Protein AF-A0A820SP03-F1 (afdb_monomer)

Sequence (94 aa):
MQLRYKNTAAPILKNNLAAPIKAYMYYAECQTIEELEAIKNDSRLFRLECFMIRERLAGATPELLNSLDRYACSCVLAASEKVDQQKKSYLSTG

pLDDT: mean 77.24, std 11.04, range [48.88, 92.25]

Secondary structure (DSSP, 8-state):
-GGGGS-TTS----S-PPP--GGGTT-----SHHHHHHHTT-HHHHHHHHHHHHHHHH-S-HHHHHHHHHHHHHHHHHHHHHHHHHHHHHHS--

Structure (mmCIF, N/CA/C/O backbone):
data_AF-A0A820SP03-F1
#
_entry.id   AF-A0A820SP03-F1
#
loop_
_atom_site.group_PDB
_atom_site.id
_atom_site.type_symbol
_atom_site.label_atom_id
_atom_site.label_alt_id
_atom_site.label_comp_id
_atom_site.label_asym_id
_atom_site.label_entity_id
_atom_site.label_seq_id
_atom_site.pdbx_PDB_ins_code
_atom_site.Cartn_x
_atom_site.Cartn_y
_atom_site.Cartn_z
_atom_site.occupancy
_atom_site.B_iso_or_equiv
_atom_site.auth_seq_id
_atom_site.auth_comp_id
_atom_site.auth_asym_id
_atom_site.auth_atom_id
_atom_site.pdbx_PDB_model_num
ATOM 1 N N . MET A 1 1 ? 2.942 -11.805 16.430 1.00 59.88 1 MET A N 1
ATOM 2 C CA . MET A 1 1 ? 2.262 -10.539 16.063 1.00 59.88 1 MET A CA 1
ATOM 3 C C . MET A 1 1 ? 2.107 -9.543 17.214 1.00 59.88 1 MET A C 1
ATOM 5 O O . MET A 1 1 ? 2.178 -8.356 16.945 1.00 59.88 1 MET A O 1
ATOM 9 N N . GLN A 1 2 ? 1.948 -9.962 18.476 1.00 64.25 2 GLN A N 1
ATOM 10 C CA . GLN A 1 2 ? 1.663 -9.026 19.580 1.00 64.25 2 GLN A CA 1
ATOM 11 C C . GLN A 1 2 ? 2.797 -8.041 19.923 1.00 64.25 2 GLN A C 1
ATOM 13 O O . GLN A 1 2 ? 2.530 -6.983 20.476 1.00 64.25 2 GLN A O 1
ATOM 18 N N . LEU A 1 3 ? 4.055 -8.347 19.575 1.00 70.00 3 LEU A N 1
ATOM 19 C CA . LEU A 1 3 ? 5.204 -7.522 19.968 1.00 70.00 3 LEU A CA 1
ATOM 20 C C . LEU A 1 3 ? 5.171 -6.093 19.397 1.00 70.00 3 LEU A C 1
ATOM 22 O O . LEU A 1 3 ? 5.562 -5.166 20.096 1.00 70.00 3 LEU A O 1
ATOM 26 N N . ARG A 1 4 ? 4.691 -5.906 18.157 1.00 66.56 4 ARG A N 1
ATOM 27 C CA . ARG A 1 4 ? 4.669 -4.586 17.493 1.00 66.56 4 ARG A CA 1
ATOM 28 C C . ARG A 1 4 ? 3.721 -3.586 18.144 1.00 66.56 4 ARG A C 1
ATOM 30 O O . ARG A 1 4 ? 3.987 -2.393 18.100 1.00 66.56 4 ARG A O 1
ATOM 37 N N . TYR A 1 5 ? 2.646 -4.095 18.736 1.00 69.25 5 TYR A N 1
ATOM 38 C CA . TYR A 1 5 ? 1.530 -3.303 19.257 1.00 69.25 5 TYR A CA 1
ATOM 39 C C . TYR A 1 5 ? 1.425 -3.391 20.782 1.00 69.25 5 TYR A C 1
ATOM 41 O O . TYR A 1 5 ? 0.470 -2.898 21.370 1.00 69.25 5 TYR A O 1
ATOM 49 N N . LYS A 1 6 ? 2.406 -4.031 21.435 1.00 74.31 6 LYS A N 1
ATOM 50 C CA . LYS A 1 6 ? 2.428 -4.208 22.891 1.00 74.31 6 LYS A CA 1
ATOM 51 C C . LYS A 1 6 ? 2.553 -2.872 23.629 1.00 74.31 6 LYS A C 1
ATOM 53 O O . LYS A 1 6 ? 2.063 -2.757 24.745 1.00 74.31 6 LYS A O 1
ATOM 58 N N . ASN A 1 7 ? 3.213 -1.886 23.019 1.00 78.31 7 ASN A N 1
ATOM 59 C CA . ASN A 1 7 ? 3.350 -0.539 23.557 1.00 78.31 7 ASN A CA 1
ATOM 60 C C . ASN A 1 7 ? 2.838 0.485 22.537 1.00 78.31 7 ASN A C 1
ATOM 62 O O . ASN A 1 7 ? 3.533 0.811 21.578 1.00 78.31 7 ASN A O 1
ATOM 66 N N . THR A 1 8 ? 1.633 1.003 22.755 1.00 71.81 8 THR A N 1
ATOM 67 C CA . THR A 1 8 ? 1.021 2.039 21.910 1.00 71.81 8 THR A CA 1
ATOM 68 C C . THR A 1 8 ? 1.748 3.382 21.979 1.00 71.81 8 THR A C 1
ATOM 70 O O . THR A 1 8 ? 1.661 4.152 21.030 1.00 71.81 8 THR A O 1
ATOM 73 N N . ALA A 1 9 ? 2.517 3.654 23.040 1.00 77.06 9 ALA A N 1
ATOM 74 C CA . ALA A 1 9 ? 3.342 4.860 23.145 1.00 77.06 9 ALA A CA 1
ATOM 75 C C . ALA A 1 9 ? 4.674 4.756 22.375 1.00 77.06 9 ALA A C 1
ATOM 77 O O . ALA A 1 9 ? 5.327 5.770 22.143 1.00 77.06 9 ALA A O 1
ATOM 78 N N . ALA A 1 10 ? 5.090 3.544 21.987 1.00 72.50 10 ALA A N 1
ATOM 79 C CA . ALA A 1 10 ? 6.316 3.298 21.227 1.00 72.50 10 ALA A CA 1
ATOM 80 C C . ALA A 1 10 ? 6.141 2.085 20.289 1.00 72.50 10 ALA A C 1
ATOM 82 O O . ALA A 1 10 ? 6.671 1.002 20.571 1.00 72.50 10 ALA A O 1
ATOM 83 N N . PRO A 1 11 ? 5.372 2.234 19.194 1.00 72.12 11 PRO A N 1
ATOM 84 C CA . PRO A 1 11 ? 5.169 1.158 18.233 1.00 72.12 11 PRO A CA 1
ATOM 85 C C . PRO A 1 11 ? 6.483 0.801 17.525 1.00 72.12 11 PRO A C 1
ATOM 87 O O . PRO A 1 11 ? 7.279 1.667 17.163 1.00 72.12 11 PRO A O 1
ATOM 90 N N . ILE A 1 12 ? 6.714 -0.496 17.305 1.00 78.62 12 ILE A N 1
ATOM 91 C CA . ILE A 1 12 ? 7.906 -0.973 16.588 1.00 78.62 12 ILE A CA 1
ATOM 92 C C . ILE A 1 12 ? 7.697 -0.758 15.082 1.00 78.62 12 ILE A C 1
ATOM 94 O O . ILE A 1 12 ? 6.913 -1.477 14.452 1.00 78.62 12 ILE A O 1
ATOM 98 N N . LEU A 1 13 ? 8.424 0.206 14.51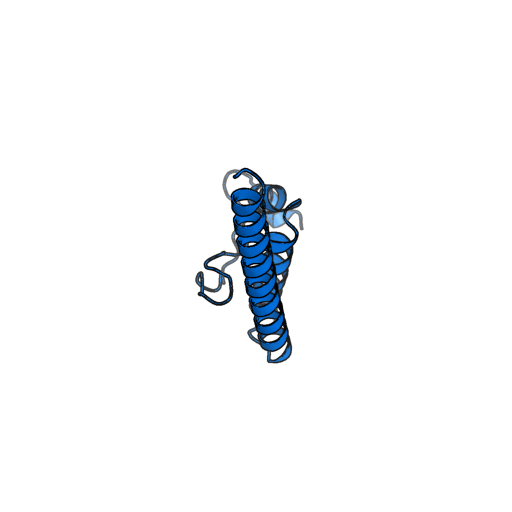5 1.00 79.69 13 LEU A N 1
ATOM 99 C CA . LEU A 1 13 ? 8.347 0.592 13.103 1.00 79.69 13 LEU A CA 1
ATOM 100 C C . LEU A 1 13 ? 9.101 -0.379 12.174 1.00 79.69 13 LEU A C 1
ATOM 102 O O . LEU A 1 13 ? 9.940 -1.176 12.601 1.00 79.69 13 LEU A O 1
ATOM 106 N N . LYS A 1 14 ? 8.778 -0.340 10.876 1.00 82.94 14 LYS A N 1
ATOM 107 C CA . LYS A 1 14 ? 9.445 -1.124 9.826 1.00 82.94 14 LYS A CA 1
ATOM 108 C C . LYS A 1 14 ? 10.710 -0.388 9.372 1.00 82.94 14 LYS A C 1
ATOM 110 O O . LYS A 1 14 ? 10.622 0.717 8.858 1.00 82.94 14 LYS A O 1
ATOM 115 N N . ASN A 1 15 ? 11.877 -1.023 9.497 1.00 65.00 15 ASN A N 1
ATOM 116 C CA . ASN A 1 15 ? 13.169 -0.352 9.277 1.00 65.00 15 ASN A CA 1
ATOM 117 C C . ASN A 1 15 ? 13.567 -0.108 7.808 1.00 65.00 15 ASN A C 1
ATOM 119 O O . ASN A 1 15 ? 14.558 0.568 7.576 1.00 65.00 15 ASN A O 1
ATOM 123 N N . ASN A 1 16 ? 12.817 -0.614 6.826 1.00 62.31 16 ASN A N 1
ATOM 124 C CA . ASN A 1 16 ? 13.194 -0.555 5.408 1.00 62.31 16 ASN A CA 1
ATOM 125 C C . ASN A 1 16 ? 12.005 -0.124 4.549 1.00 62.31 16 ASN A C 1
ATOM 127 O O . ASN A 1 16 ? 11.461 -0.917 3.781 1.00 62.31 16 ASN A O 1
ATOM 131 N N . LEU A 1 17 ? 11.566 1.119 4.727 1.00 62.75 17 LEU A N 1
ATOM 132 C CA . LEU A 1 17 ? 10.610 1.724 3.813 1.00 62.75 17 LEU A CA 1
ATOM 133 C C . LEU A 1 17 ? 11.337 2.090 2.523 1.00 62.75 17 LEU A C 1
ATOM 135 O O . LEU A 1 17 ? 12.293 2.866 2.552 1.00 62.75 17 LEU A O 1
ATOM 139 N N . ALA A 1 18 ? 10.879 1.549 1.394 1.00 61.66 18 ALA A N 1
ATOM 140 C CA . ALA A 1 18 ? 11.211 2.151 0.113 1.00 61.66 18 ALA A CA 1
ATOM 141 C C . ALA A 1 18 ? 10.758 3.619 0.169 1.00 61.66 18 ALA A C 1
ATOM 143 O O . ALA A 1 18 ? 9.650 3.910 0.631 1.00 61.66 18 ALA A O 1
ATOM 144 N N . ALA A 1 19 ? 11.631 4.548 -0.232 1.00 59.97 19 ALA A N 1
ATOM 145 C CA . ALA A 1 19 ? 11.257 5.955 -0.303 1.00 59.97 19 ALA A CA 1
ATOM 146 C C . ALA A 1 19 ? 9.996 6.101 -1.176 1.00 59.97 19 ALA A C 1
ATOM 148 O O . ALA A 1 19 ? 9.825 5.304 -2.103 1.00 59.97 19 ALA A O 1
ATOM 149 N N . PRO A 1 20 ? 9.127 7.099 -0.930 1.00 60.62 20 PRO A N 1
ATOM 150 C CA . PRO A 1 20 ? 7.975 7.339 -1.786 1.00 60.62 20 PRO A CA 1
ATOM 151 C C . PRO A 1 20 ? 8.444 7.605 -3.221 1.00 60.62 20 PRO A C 1
ATOM 153 O O . PRO A 1 20 ? 8.899 8.699 -3.558 1.00 60.62 20 PRO A O 1
ATOM 156 N N . ILE A 1 21 ? 8.386 6.582 -4.070 1.00 69.69 21 ILE A N 1
ATOM 157 C CA . ILE A 1 21 ? 8.792 6.672 -5.470 1.00 69.69 21 ILE A CA 1
ATOM 158 C C . ILE A 1 21 ? 7.567 6.892 -6.348 1.00 69.69 21 ILE A C 1
ATOM 160 O O . ILE A 1 21 ? 6.444 6.494 -6.028 1.00 69.69 21 ILE A O 1
ATOM 164 N N . LYS A 1 22 ? 7.794 7.503 -7.512 1.00 69.94 22 LYS A N 1
ATOM 165 C CA . LYS A 1 22 ? 6.745 7.794 -8.498 1.00 69.94 22 LYS A CA 1
ATOM 166 C C . LYS A 1 22 ? 5.937 6.547 -8.892 1.00 69.94 22 LYS A C 1
ATOM 168 O O . LYS A 1 22 ? 4.744 6.668 -9.151 1.00 69.94 22 LYS A O 1
ATOM 173 N N . ALA A 1 23 ? 6.559 5.365 -8.888 1.00 69.81 23 ALA A N 1
ATOM 174 C CA . ALA A 1 23 ? 5.898 4.092 -9.189 1.00 69.81 23 ALA A CA 1
ATOM 175 C C . ALA A 1 23 ? 4.750 3.762 -8.216 1.00 69.81 23 ALA A C 1
ATOM 177 O O . ALA A 1 23 ? 3.740 3.201 -8.629 1.00 69.81 23 ALA A O 1
ATOM 178 N N . TYR A 1 24 ? 4.858 4.192 -6.955 1.00 75.06 24 TYR A N 1
ATOM 179 C CA . TYR A 1 24 ? 3.800 4.061 -5.950 1.00 75.06 24 TYR A CA 1
ATOM 180 C C . TYR A 1 24 ? 2.941 5.311 -5.823 1.00 75.06 24 TYR A C 1
ATOM 182 O O . TYR A 1 24 ? 2.282 5.489 -4.810 1.00 75.06 24 TYR A O 1
ATOM 190 N N . MET A 1 25 ? 2.958 6.214 -6.808 1.00 75.19 25 MET A N 1
ATOM 191 C CA . MET A 1 25 ? 2.230 7.487 -6.742 1.00 75.19 25 MET A CA 1
ATOM 192 C C . MET A 1 25 ? 2.574 8.302 -5.478 1.00 75.19 25 MET A C 1
ATOM 194 O O . MET A 1 25 ? 1.719 9.009 -4.954 1.00 75.19 25 MET A O 1
ATOM 198 N N . TYR A 1 26 ? 3.822 8.197 -5.000 1.00 79.94 26 TYR A N 1
ATOM 199 C CA . TYR A 1 26 ? 4.315 8.826 -3.766 1.00 79.94 26 TYR A CA 1
ATOM 200 C C . TYR A 1 26 ? 3.654 8.337 -2.463 1.00 79.94 26 TYR A C 1
ATOM 202 O O . TYR A 1 26 ? 3.776 9.000 -1.433 1.00 79.94 26 TYR A O 1
ATOM 210 N N . TYR A 1 27 ? 3.001 7.173 -2.473 1.00 83.69 27 TYR A N 1
ATOM 211 C CA . TYR A 1 27 ? 2.577 6.507 -1.242 1.00 83.69 27 TYR A CA 1
ATOM 212 C C . TYR A 1 27 ? 3.757 5.819 -0.543 1.00 83.69 27 TYR A C 1
ATOM 214 O O . TYR A 1 27 ? 4.721 5.395 -1.185 1.00 83.69 27 TYR A O 1
ATOM 222 N N . ALA A 1 28 ? 3.657 5.725 0.783 1.00 84.38 28 ALA A N 1
ATOM 223 C CA . ALA A 1 28 ? 4.559 4.975 1.649 1.00 84.38 28 ALA A CA 1
ATOM 224 C C . ALA A 1 28 ? 3.772 3.880 2.379 1.00 84.38 28 ALA A C 1
ATOM 226 O O . ALA A 1 28 ? 2.577 4.042 2.625 1.00 84.38 28 ALA A O 1
ATOM 227 N N . GLU A 1 29 ? 4.445 2.784 2.730 1.00 88.19 29 GLU A N 1
ATOM 228 C CA . GLU A 1 29 ? 3.818 1.651 3.418 1.00 88.19 29 GLU A CA 1
ATOM 229 C C . GLU A 1 29 ? 3.340 2.050 4.823 1.00 88.19 29 GLU A C 1
ATOM 231 O O . GLU A 1 29 ? 4.123 2.596 5.614 1.00 88.19 29 GLU A O 1
ATOM 236 N N . CYS A 1 30 ? 2.094 1.706 5.161 1.00 89.94 30 CYS A N 1
ATOM 237 C CA . CYS A 1 30 ? 1.490 1.988 6.465 1.00 89.94 30 CYS A CA 1
ATOM 238 C C . CYS A 1 30 ? 2.336 1.404 7.602 1.00 89.94 30 CYS A C 1
ATOM 240 O O . CYS A 1 30 ? 2.606 0.210 7.637 1.00 89.94 30 CYS A O 1
ATOM 242 N N . GLN A 1 31 ? 2.745 2.198 8.578 1.00 87.62 31 GLN A N 1
ATOM 243 C CA . GLN A 1 31 ? 3.480 1.763 9.760 1.00 87.62 31 GLN A CA 1
ATOM 244 C C . GLN A 1 31 ? 2.576 1.291 10.893 1.00 87.62 31 GLN A C 1
ATOM 246 O O . GLN A 1 31 ? 2.963 0.374 11.628 1.00 87.62 31 GLN A O 1
ATOM 251 N N . THR A 1 32 ? 1.386 1.876 11.022 1.00 84.81 32 THR A N 1
ATOM 252 C CA . THR A 1 32 ? 0.467 1.594 12.130 1.00 84.81 32 THR A CA 1
ATOM 253 C C . THR A 1 32 ? -0.821 0.910 11.668 1.00 84.81 32 THR A C 1
ATOM 255 O O . THR A 1 32 ? -1.089 0.779 10.472 1.00 84.81 32 THR A O 1
ATOM 258 N N . ILE A 1 33 ? -1.611 0.413 12.626 1.00 85.25 33 ILE A N 1
ATOM 259 C CA . ILE A 1 33 ? -2.917 -0.191 12.324 1.00 85.25 33 ILE A CA 1
ATOM 260 C C . ILE A 1 33 ? -3.881 0.891 11.849 1.00 85.25 33 ILE A C 1
ATOM 262 O O . ILE A 1 33 ? -4.629 0.658 10.914 1.00 85.25 33 ILE A O 1
ATOM 266 N N . GLU A 1 34 ? -3.825 2.079 12.442 1.00 87.69 34 GLU A N 1
ATOM 267 C CA . GLU A 1 34 ? -4.699 3.206 12.125 1.00 87.69 34 GLU A CA 1
ATOM 268 C C . GLU A 1 34 ? -4.520 3.656 10.670 1.00 87.69 34 GLU A C 1
ATOM 270 O O . GLU A 1 34 ? -5.502 3.903 9.972 1.00 87.69 34 GLU A O 1
ATOM 275 N N . GLU A 1 35 ? -3.277 3.693 10.183 1.00 88.38 35 GLU A N 1
ATOM 276 C CA . GLU A 1 35 ? -2.977 3.982 8.778 1.00 88.38 35 GLU A CA 1
ATOM 277 C C . GLU A 1 35 ? -3.536 2.899 7.842 1.00 88.38 35 GLU A C 1
ATOM 279 O O . GLU A 1 35 ? -4.126 3.216 6.808 1.00 88.38 35 GLU A O 1
ATOM 284 N N . LEU A 1 36 ? -3.422 1.621 8.225 1.00 89.12 36 LEU A N 1
ATOM 285 C CA . LEU A 1 36 ? -3.980 0.506 7.455 1.00 89.12 36 LEU A CA 1
ATOM 286 C C . LEU A 1 36 ? -5.522 0.521 7.456 1.00 89.12 36 LEU A C 1
ATOM 288 O O . LEU A 1 36 ? -6.165 0.262 6.438 1.00 89.12 36 LEU A O 1
ATOM 292 N N . GLU A 1 37 ? -6.123 0.858 8.594 1.00 90.56 37 GLU A N 1
ATOM 293 C CA . GLU A 1 37 ? -7.565 0.996 8.784 1.00 90.56 37 GLU A CA 1
ATOM 294 C C . GLU A 1 37 ? -8.126 2.133 7.917 1.00 90.56 37 GLU A C 1
ATOM 296 O O . GLU A 1 37 ? -9.206 1.994 7.340 1.00 90.56 37 GLU A O 1
ATOM 301 N N . ALA A 1 38 ? -7.373 3.229 7.765 1.00 91.69 38 ALA A N 1
ATOM 302 C CA . ALA A 1 38 ? -7.750 4.370 6.934 1.00 91.69 38 ALA A CA 1
ATOM 303 C C . ALA A 1 38 ? -7.851 4.014 5.441 1.00 91.69 38 ALA A C 1
ATOM 305 O O . ALA A 1 38 ? -8.681 4.582 4.729 1.00 91.69 38 ALA A O 1
ATOM 306 N N . ILE A 1 39 ? -7.055 3.052 4.963 1.00 91.38 39 ILE A N 1
ATOM 307 C CA . ILE A 1 39 ? -7.040 2.648 3.549 1.00 91.38 39 ILE A CA 1
ATOM 308 C C . ILE A 1 39 ? -7.910 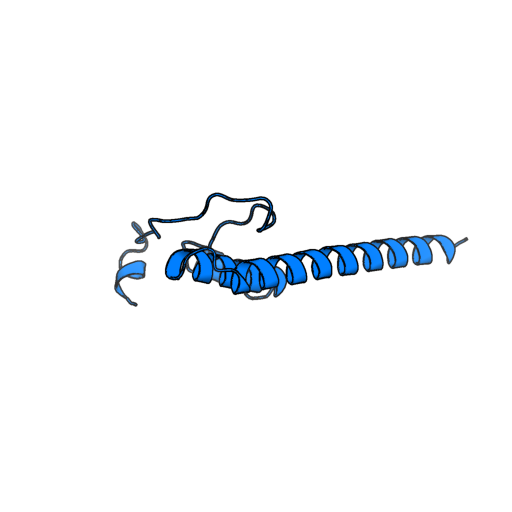1.424 3.238 1.00 91.38 39 ILE A C 1
ATOM 310 O O . ILE A 1 39 ? -8.056 1.072 2.067 1.00 91.38 39 ILE A O 1
ATOM 314 N N . LYS A 1 40 ? -8.528 0.781 4.241 1.00 90.31 40 LYS A N 1
ATOM 315 C CA . LYS A 1 40 ? -9.215 -0.520 4.080 1.00 90.31 40 LYS A CA 1
ATOM 316 C C . LYS A 1 40 ? -10.320 -0.541 3.020 1.00 90.31 40 LYS A C 1
ATOM 318 O O . LYS A 1 40 ? -10.576 -1.581 2.422 1.00 90.31 40 LYS A O 1
ATOM 323 N N . ASN A 1 41 ? -10.963 0.603 2.784 1.00 92.25 41 ASN A N 1
ATOM 324 C CA . ASN A 1 41 ? -12.051 0.743 1.814 1.00 92.25 41 ASN A CA 1
ATOM 325 C C . ASN A 1 41 ? -11.586 1.304 0.456 1.00 92.25 41 ASN A C 1
ATOM 327 O O . ASN A 1 41 ? -12.361 1.286 -0.500 1.00 92.25 41 ASN A O 1
ATOM 331 N N . ASP A 1 42 ? -10.342 1.783 0.334 1.00 89.62 42 ASP A N 1
ATOM 332 C CA . ASP A 1 42 ? -9.783 2.211 -0.951 1.00 89.62 42 ASP A CA 1
ATOM 333 C C . ASP A 1 42 ? -8.974 1.064 -1.568 1.00 89.62 42 ASP A C 1
ATOM 335 O O . ASP A 1 42 ? -7.787 0.872 -1.303 1.00 89.62 42 ASP A O 1
ATOM 339 N N . SER A 1 43 ? -9.631 0.308 -2.451 1.00 87.88 43 SER A N 1
ATOM 340 C CA . SER A 1 43 ? -9.024 -0.825 -3.168 1.00 87.88 43 SER A CA 1
ATOM 341 C C . SER A 1 43 ? -7.765 -0.470 -3.973 1.00 87.88 43 SER A C 1
ATOM 343 O O . SER A 1 43 ? -7.001 -1.369 -4.345 1.00 87.88 43 SER A O 1
ATOM 345 N N . ARG A 1 44 ? -7.549 0.817 -4.276 1.00 87.06 44 ARG A N 1
ATOM 346 C CA . ARG A 1 44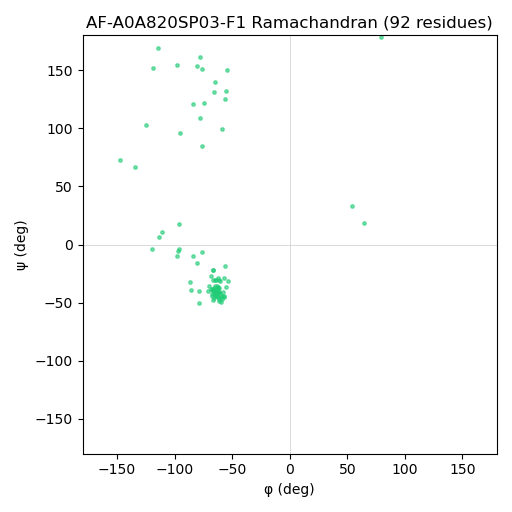 ? -6.342 1.296 -4.951 1.00 87.06 44 ARG A CA 1
ATOM 347 C C . ARG A 1 44 ? -5.184 1.391 -3.971 1.00 87.06 44 ARG A C 1
ATOM 349 O O . ARG A 1 44 ? -4.112 0.851 -4.229 1.00 87.06 44 ARG A O 1
ATOM 356 N N . LEU A 1 45 ? -5.424 2.040 -2.835 1.00 87.94 45 LEU A N 1
ATOM 357 C CA . LEU A 1 45 ? -4.428 2.196 -1.776 1.00 87.94 45 LEU A CA 1
ATOM 358 C C . LEU A 1 45 ? -4.057 0.845 -1.177 1.00 87.94 45 LEU A C 1
ATOM 360 O O . LEU A 1 45 ? -2.880 0.558 -0.998 1.00 87.94 45 LEU A O 1
ATOM 364 N N . PHE A 1 46 ? -5.040 -0.035 -0.990 1.00 89.81 46 PHE A N 1
ATOM 365 C CA . PHE A 1 46 ? -4.797 -1.389 -0.506 1.00 89.81 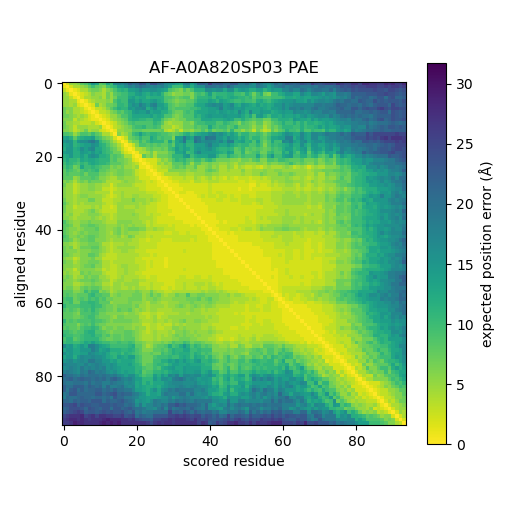46 PHE A CA 1
ATOM 366 C C . PHE A 1 46 ? -3.898 -2.207 -1.452 1.00 89.81 46 PHE A C 1
ATOM 368 O O . PHE A 1 46 ? -3.032 -2.959 -1.008 1.00 89.81 46 PHE A O 1
ATOM 375 N N . ARG A 1 47 ? -4.054 -2.044 -2.775 1.00 88.88 47 ARG A N 1
ATOM 376 C CA . ARG A 1 47 ? -3.168 -2.686 -3.763 1.00 88.88 47 ARG A CA 1
ATOM 377 C C . ARG A 1 47 ? -1.749 -2.127 -3.725 1.00 88.88 47 ARG A C 1
ATOM 379 O O . ARG A 1 47 ? -0.803 -2.910 -3.781 1.00 88.88 47 ARG A O 1
ATOM 386 N N . LEU A 1 48 ? -1.603 -0.807 -3.605 1.00 88.38 48 LEU A N 1
ATOM 387 C CA . LEU A 1 48 ? -0.294 -0.169 -3.440 1.00 88.38 48 LEU A CA 1
ATOM 388 C C . LEU A 1 48 ? 0.404 -0.662 -2.165 1.00 88.38 48 LEU A C 1
ATOM 390 O O . LEU A 1 48 ? 1.576 -1.028 -2.226 1.00 88.38 48 LEU A O 1
ATOM 394 N N . GLU A 1 49 ? -0.329 -0.778 -1.056 1.00 90.44 49 GLU A N 1
ATOM 395 C CA . GLU A 1 49 ? 0.173 -1.334 0.206 1.00 90.44 49 GLU A CA 1
ATOM 396 C C . GLU A 1 49 ? 0.706 -2.765 0.024 1.00 90.44 49 GLU A C 1
ATOM 398 O O . GLU A 1 49 ? 1.813 -3.086 0.458 1.00 90.44 49 GLU A O 1
ATOM 403 N N . CYS A 1 50 ? -0.017 -3.619 -0.711 1.00 89.69 50 CYS A N 1
ATOM 404 C CA . CYS A 1 50 ? 0.439 -4.978 -1.017 1.00 89.69 50 CYS A CA 1
ATOM 405 C C . CYS A 1 50 ? 1.753 -5.001 -1.815 1.00 89.69 50 CYS A C 1
ATOM 407 O O . CYS A 1 50 ? 2.618 -5.842 -1.555 1.00 89.69 50 CYS A O 1
ATOM 409 N N . PHE A 1 51 ? 1.912 -4.102 -2.791 1.00 89.00 51 PHE A N 1
ATOM 410 C CA . PHE A 1 51 ? 3.138 -4.021 -3.585 1.00 89.00 51 PHE A CA 1
ATOM 411 C C . PHE A 1 51 ? 4.331 -3.555 -2.749 1.00 89.00 51 PHE A C 1
ATOM 413 O O . PHE A 1 51 ? 5.380 -4.194 -2.809 1.00 89.00 51 PHE A O 1
ATOM 420 N N . MET A 1 52 ? 4.154 -2.532 -1.909 1.00 88.50 52 MET A N 1
ATOM 421 C CA . MET A 1 52 ? 5.213 -2.034 -1.023 1.00 88.50 52 MET A CA 1
ATOM 422 C C . MET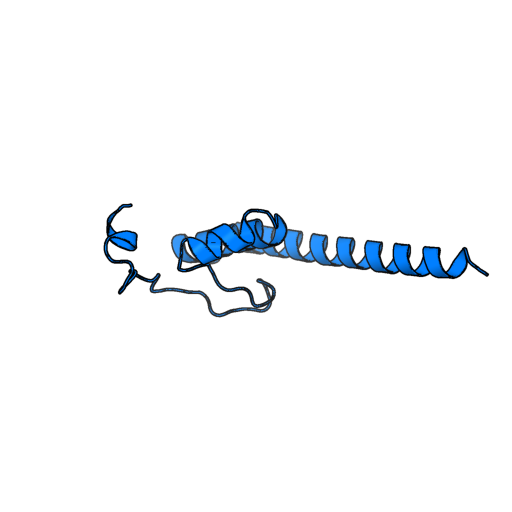 A 1 52 ? 5.642 -3.091 0.006 1.00 88.50 52 MET A C 1
ATOM 424 O O . MET A 1 52 ? 6.836 -3.305 0.218 1.00 88.50 52 MET A O 1
ATOM 428 N N . ILE A 1 53 ? 4.690 -3.833 0.589 1.00 88.50 53 ILE A N 1
ATOM 429 C CA . ILE A 1 53 ? 4.994 -4.967 1.480 1.00 88.50 53 ILE A CA 1
ATOM 430 C C . ILE A 1 53 ? 5.813 -6.031 0.744 1.00 88.50 53 ILE A C 1
ATOM 432 O O . ILE A 1 53 ? 6.791 -6.551 1.291 1.00 88.50 53 ILE A O 1
ATOM 436 N N . ARG A 1 54 ? 5.410 -6.375 -0.485 1.00 88.25 54 ARG A N 1
ATOM 437 C CA . ARG A 1 54 ? 6.099 -7.382 -1.297 1.00 88.25 54 ARG A CA 1
ATOM 438 C C . ARG A 1 54 ? 7.515 -6.938 -1.645 1.00 88.25 54 ARG A C 1
ATOM 440 O O . ARG A 1 54 ? 8.430 -7.742 -1.497 1.00 88.25 54 ARG A O 1
ATOM 447 N N . GLU A 1 55 ? 7.705 -5.680 -2.028 1.00 87.31 55 GLU A N 1
ATOM 448 C CA . GLU A 1 55 ? 9.030 -5.120 -2.295 1.00 87.31 55 GLU A CA 1
ATOM 449 C C . GLU A 1 55 ? 9.916 -5.141 -1.048 1.00 87.31 55 GLU A C 1
ATOM 451 O O . GLU A 1 55 ? 11.060 -5.578 -1.110 1.00 87.31 55 GLU A O 1
ATOM 456 N N . ARG A 1 56 ? 9.388 -4.746 0.116 1.00 86.69 56 ARG A N 1
ATOM 457 C CA . ARG A 1 56 ? 10.158 -4.753 1.366 1.00 86.69 56 ARG A CA 1
ATOM 458 C C . ARG A 1 56 ? 10.601 -6.158 1.778 1.00 86.69 56 ARG A C 1
ATOM 460 O O . ARG A 1 56 ? 11.659 -6.310 2.383 1.00 86.69 56 ARG A O 1
ATOM 467 N N . LEU A 1 57 ? 9.773 -7.175 1.530 1.00 85.94 57 LEU A N 1
ATOM 468 C CA . LEU A 1 57 ? 10.053 -8.555 1.938 1.00 85.94 57 LEU A CA 1
ATOM 469 C C . LEU A 1 57 ? 10.907 -9.326 0.927 1.00 85.94 57 LEU A C 1
ATOM 471 O O . LEU A 1 57 ? 11.750 -10.116 1.340 1.00 85.94 57 LEU A O 1
ATOM 475 N N . ALA A 1 58 ? 10.664 -9.132 -0.369 1.00 84.94 58 ALA A N 1
ATOM 476 C CA . ALA A 1 58 ? 11.247 -9.942 -1.440 1.00 84.94 58 ALA A CA 1
ATOM 477 C C . ALA A 1 58 ? 12.107 -9.140 -2.434 1.00 84.94 58 ALA A C 1
ATOM 479 O O . ALA A 1 58 ? 12.716 -9.731 -3.322 1.00 84.94 58 ALA A O 1
ATOM 480 N N . GLY A 1 59 ? 12.175 -7.815 -2.295 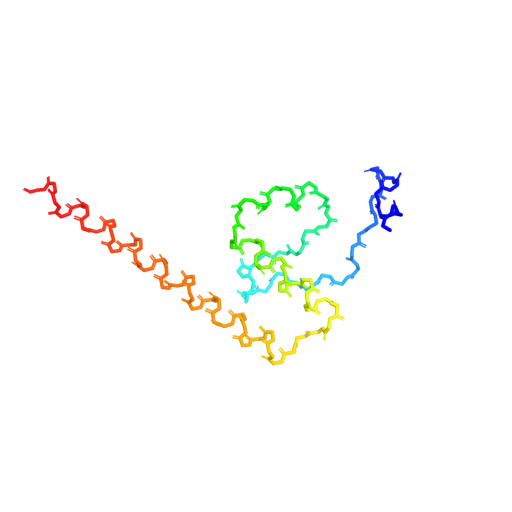1.00 84.12 59 GLY A N 1
ATOM 481 C CA . GLY A 1 59 ? 12.836 -6.918 -3.238 1.00 84.12 59 GLY A CA 1
ATOM 482 C C . GLY A 1 59 ? 12.003 -6.614 -4.487 1.00 84.12 59 GLY A C 1
ATOM 483 O O . GLY A 1 59 ? 10.893 -7.119 -4.683 1.00 84.12 59 GLY A O 1
ATOM 484 N N . ALA A 1 60 ? 12.563 -5.772 -5.357 1.00 83.06 60 ALA A N 1
ATOM 485 C CA . ALA A 1 60 ? 11.975 -5.400 -6.640 1.00 83.06 60 ALA A CA 1
ATOM 486 C C . ALA A 1 60 ? 12.147 -6.528 -7.674 1.00 83.06 60 ALA A C 1
ATOM 488 O O . ALA A 1 60 ? 13.098 -6.536 -8.455 1.00 83.06 60 ALA A O 1
ATOM 489 N N . THR A 1 61 ? 11.239 -7.509 -7.669 1.00 86.94 61 THR A N 1
ATOM 490 C CA . THR A 1 61 ? 11.266 -8.606 -8.652 1.00 86.94 61 THR A CA 1
ATOM 491 C C . THR A 1 61 ? 10.652 -8.180 -9.994 1.00 86.94 61 THR A C 1
ATOM 493 O O . THR A 1 61 ? 9.762 -7.323 -10.014 1.00 86.94 61 THR A O 1
ATOM 496 N N . PRO A 1 62 ? 11.044 -8.790 -11.128 1.00 86.31 62 PRO A N 1
ATOM 497 C CA . PRO A 1 62 ? 10.444 -8.489 -12.430 1.00 86.31 62 PRO A CA 1
ATOM 498 C C . PRO A 1 62 ? 8.916 -8.651 -12.452 1.00 86.31 62 PRO A C 1
ATOM 500 O O . PRO A 1 62 ? 8.208 -7.860 -13.070 1.00 86.31 62 PRO A O 1
ATOM 503 N N . GLU A 1 63 ? 8.373 -9.641 -11.741 1.00 87.50 63 GLU A N 1
ATOM 504 C CA . GLU A 1 63 ? 6.926 -9.857 -11.634 1.00 87.50 63 GLU A CA 1
ATOM 505 C C . GLU A 1 63 ? 6.228 -8.719 -10.889 1.00 87.50 63 GLU A C 1
ATOM 507 O O . GLU A 1 63 ? 5.105 -8.348 -11.244 1.00 87.50 63 GLU A O 1
ATOM 512 N N . LEU A 1 64 ? 6.875 -8.174 -9.855 1.00 86.12 64 LEU A N 1
ATOM 513 C CA . LEU A 1 64 ? 6.366 -7.029 -9.113 1.00 86.12 64 LEU A CA 1
ATOM 514 C C . LEU A 1 64 ? 6.344 -5.782 -10.001 1.00 86.12 64 LEU A C 1
ATOM 516 O O . LEU A 1 64 ? 5.301 -5.138 -10.096 1.00 86.12 64 LEU A O 1
ATOM 520 N N . LEU A 1 65 ? 7.440 -5.501 -10.710 1.00 84.12 65 LEU A N 1
ATOM 521 C CA . LEU A 1 65 ? 7.530 -4.376 -11.648 1.00 84.12 65 LEU A CA 1
ATOM 522 C C . LEU A 1 65 ? 6.465 -4.480 -12.752 1.00 84.12 65 LEU A C 1
ATOM 524 O O . LEU A 1 65 ? 5.685 -3.554 -12.953 1.00 84.12 65 LEU A O 1
ATOM 528 N N . ASN A 1 66 ? 6.308 -5.662 -13.356 1.00 86.31 66 ASN A N 1
ATOM 529 C CA . ASN A 1 66 ? 5.265 -5.920 -14.355 1.00 86.31 66 ASN A CA 1
ATOM 530 C C . ASN A 1 66 ? 3.836 -5.764 -13.804 1.00 86.31 66 ASN A C 1
ATOM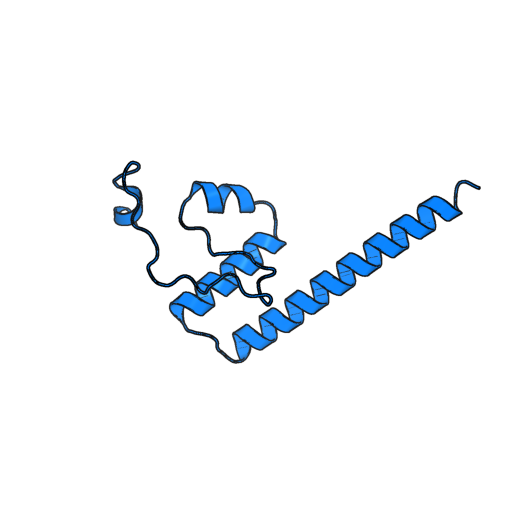 532 O O . ASN A 1 66 ? 2.892 -5.520 -14.561 1.00 86.31 66 ASN A O 1
ATOM 536 N N . SER A 1 67 ? 3.634 -5.999 -12.507 1.00 86.56 67 SER A N 1
ATOM 537 C CA . SER A 1 67 ? 2.332 -5.820 -11.853 1.00 86.56 67 SER A CA 1
ATOM 538 C C . SER A 1 67 ? 2.058 -4.344 -11.565 1.00 86.56 67 SER A C 1
ATOM 540 O O . SER A 1 67 ? 0.938 -3.882 -11.783 1.00 86.56 67 SER A O 1
ATOM 542 N N . LEU A 1 68 ? 3.086 -3.608 -11.138 1.00 83.50 68 LEU A N 1
ATOM 543 C CA . LEU A 1 68 ? 3.059 -2.162 -10.933 1.00 83.50 68 LEU A CA 1
ATOM 544 C C . LEU A 1 68 ? 2.757 -1.408 -12.228 1.00 83.50 68 LEU A C 1
ATOM 546 O O . LEU A 1 68 ? 1.855 -0.574 -12.239 1.00 83.50 68 LEU A O 1
ATOM 550 N N . ASP A 1 69 ? 3.425 -1.754 -13.327 1.00 82.75 69 ASP A N 1
ATOM 551 C CA . ASP A 1 69 ? 3.215 -1.102 -14.625 1.00 82.75 69 ASP A CA 1
ATOM 552 C C . ASP A 1 69 ? 1.787 -1.306 -15.145 1.00 82.75 69 ASP A C 1
ATOM 554 O O . ASP A 1 69 ? 1.118 -0.361 -15.578 1.00 82.75 69 ASP A O 1
ATOM 558 N N . ARG A 1 70 ? 1.267 -2.536 -15.037 1.00 83.44 70 ARG A N 1
ATOM 559 C CA . ARG A 1 70 ? -0.127 -2.849 -15.393 1.00 83.44 70 ARG A CA 1
ATOM 560 C C . ARG A 1 70 ? -1.118 -2.084 -14.525 1.00 83.44 70 ARG A C 1
ATOM 562 O O . ARG A 1 70 ? -2.124 -1.579 -15.025 1.00 83.44 70 ARG A O 1
ATOM 569 N N . TYR A 1 71 ? -0.831 -1.982 -13.232 1.00 83.94 71 TYR A N 1
ATOM 570 C CA . TYR A 1 71 ? -1.659 -1.234 -12.303 1.00 83.94 71 TYR A CA 1
ATOM 571 C C . TYR A 1 71 ? -1.654 0.271 -12.617 1.00 83.94 71 TYR A C 1
ATOM 573 O O . TYR A 1 71 ? -2.726 0.871 -12.722 1.00 83.94 71 TYR A O 1
ATOM 581 N N . ALA A 1 72 ? -0.486 0.864 -12.871 1.00 76.62 72 ALA A N 1
ATOM 582 C CA . ALA A 1 72 ? -0.353 2.263 -13.268 1.00 76.62 72 ALA A CA 1
ATOM 583 C C . ALA A 1 72 ? -1.126 2.566 -14.563 1.00 76.62 72 ALA A C 1
ATOM 585 O O . ALA A 1 72 ? -1.887 3.534 -14.603 1.00 76.62 72 ALA A O 1
ATOM 586 N N . CYS A 1 73 ? -1.025 1.699 -15.580 1.00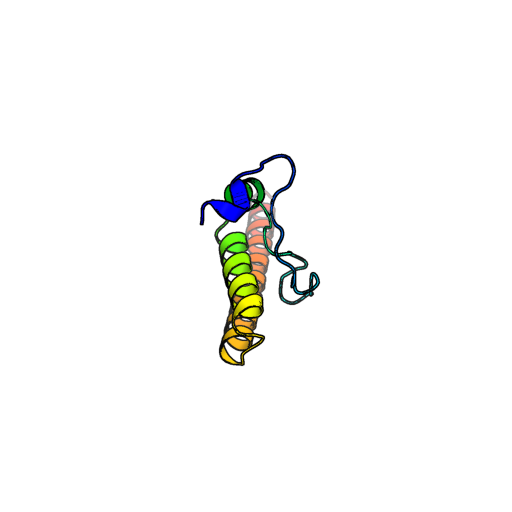 71.88 73 CYS A N 1
ATOM 587 C CA . CYS A 1 73 ? -1.836 1.809 -16.798 1.00 71.88 73 CYS A CA 1
ATOM 588 C C . CYS A 1 73 ? -3.340 1.802 -16.493 1.00 71.88 73 CYS A C 1
ATOM 590 O O . CYS A 1 73 ? -4.071 2.643 -17.010 1.00 71.88 73 CYS A O 1
ATOM 592 N N . SER A 1 74 ? -3.809 0.903 -15.621 1.00 76.12 74 SER A N 1
ATOM 593 C CA . SER A 1 74 ? -5.233 0.837 -15.261 1.00 76.12 74 SER A CA 1
ATOM 594 C C . SER A 1 74 ? -5.739 2.118 -14.584 1.00 76.12 74 SER A C 1
ATOM 596 O O . SER A 1 74 ? -6.843 2.576 -14.873 1.00 76.12 74 SER A O 1
ATOM 598 N N . CYS A 1 75 ? -4.915 2.750 -13.743 1.00 72.31 75 CYS A N 1
ATOM 599 C CA . CYS A 1 75 ? -5.243 4.020 -13.101 1.00 72.31 75 CYS A CA 1
ATOM 600 C C . CYS A 1 75 ? -5.333 5.173 -14.111 1.00 72.31 75 CYS A C 1
ATOM 602 O O . CYS A 1 75 ? -6.221 6.016 -13.992 1.00 72.31 75 CYS A O 1
ATOM 604 N N . VAL A 1 76 ? -4.438 5.203 -15.106 1.00 69.75 76 VAL A N 1
ATOM 605 C CA . VAL A 1 76 ? -4.452 6.209 -16.182 1.00 69.75 76 VAL A CA 1
ATOM 606 C C . VAL A 1 76 ? -5.705 6.063 -17.045 1.00 69.75 76 VAL A C 1
ATOM 608 O O . VAL A 1 76 ? -6.380 7.058 -17.309 1.00 69.75 76 VAL A O 1
ATOM 611 N N . LEU A 1 77 ? -6.065 4.831 -17.417 1.00 67.94 77 LEU A N 1
ATOM 612 C CA . LEU A 1 77 ? -7.282 4.556 -18.185 1.00 67.94 77 LEU A CA 1
ATOM 613 C C . LEU A 1 77 ? -8.538 4.977 -17.409 1.00 67.94 77 LEU A C 1
ATOM 615 O O . LEU A 1 77 ? -9.336 5.767 -17.914 1.00 67.94 77 LEU A O 1
ATOM 619 N N . ALA A 1 78 ? -8.657 4.579 -16.141 1.00 72.12 78 ALA A N 1
ATOM 620 C CA . ALA A 1 78 ? -9.785 4.972 -15.296 1.00 72.12 78 ALA A CA 1
ATOM 621 C C . ALA A 1 78 ? -9.881 6.498 -15.081 1.00 72.12 78 ALA A C 1
ATOM 623 O O . ALA A 1 78 ? -10.974 7.040 -14.907 1.00 72.12 78 ALA A O 1
ATOM 624 N N . ALA A 1 79 ? -8.751 7.214 -15.076 1.00 69.56 79 ALA A N 1
ATOM 625 C CA . ALA A 1 79 ? -8.743 8.674 -15.008 1.00 69.56 79 ALA A CA 1
ATOM 626 C C . ALA A 1 79 ? -9.232 9.313 -16.319 1.00 69.56 79 ALA A C 1
ATOM 628 O O . ALA A 1 79 ? -10.000 10.274 -16.266 1.00 69.56 79 ALA A O 1
ATOM 629 N N . SER A 1 80 ? -8.846 8.766 -17.478 1.00 64.38 80 SER A N 1
ATOM 630 C CA . SER A 1 80 ? -9.319 9.253 -18.782 1.00 64.38 80 SER A CA 1
ATOM 631 C C . SER A 1 80 ? -10.832 9.085 -18.962 1.00 64.38 80 SER A C 1
ATOM 633 O O . SER A 1 80 ? -11.509 10.028 -19.366 1.00 64.38 80 SER A O 1
ATOM 635 N N . GLU A 1 81 ? -11.393 7.954 -18.529 1.00 70.75 81 GLU A N 1
ATOM 636 C CA . GLU A 1 81 ? -12.833 7.682 -18.615 1.00 70.75 81 GLU A CA 1
ATOM 637 C C . GLU A 1 81 ? -13.670 8.671 -17.788 1.00 70.75 81 GLU A C 1
ATOM 639 O O . GLU A 1 81 ? -14.727 9.125 -18.231 1.00 70.75 81 GLU A O 1
ATOM 644 N N . LYS A 1 82 ? -13.187 9.057 -16.599 1.00 66.50 82 LYS A N 1
ATOM 645 C CA . LYS A 1 82 ? -13.856 10.055 -15.747 1.00 66.50 82 LYS A CA 1
ATOM 646 C C . LYS A 1 82 ? -13.860 11.448 -16.373 1.00 66.50 82 LYS A C 1
ATOM 648 O O . LYS A 1 82 ? -14.862 12.156 -16.275 1.00 66.50 82 LYS A O 1
ATOM 653 N N . VAL A 1 83 ? -12.766 11.831 -17.035 1.00 64.44 83 VAL A N 1
ATOM 654 C CA . VAL A 1 83 ? -12.668 13.110 -17.757 1.00 64.44 83 VAL A CA 1
ATOM 655 C C . VAL A 1 83 ? -13.653 13.143 -18.928 1.00 64.44 83 VAL A C 1
ATOM 657 O O . VAL A 1 83 ? -14.333 14.150 -19.137 1.00 64.44 83 VAL A O 1
ATOM 660 N N . ASP A 1 84 ? -13.786 12.039 -19.660 1.00 64.31 84 ASP A N 1
ATOM 661 C CA . ASP A 1 84 ? -14.706 11.950 -20.795 1.00 64.31 84 ASP A CA 1
ATOM 662 C C . ASP A 1 84 ? -16.180 11.945 -20.364 1.00 64.31 84 ASP A C 1
ATOM 664 O O . ASP A 1 84 ? -17.025 12.557 -21.024 1.00 64.31 84 ASP A O 1
ATOM 668 N N . GLN A 1 85 ? -16.503 11.326 -19.224 1.00 61.25 85 GLN A N 1
ATOM 669 C CA . GLN A 1 85 ? -17.841 11.395 -18.624 1.00 61.25 85 GLN A CA 1
ATOM 670 C C . GLN A 1 85 ? -18.193 12.815 -18.161 1.00 61.25 85 GLN A C 1
ATOM 672 O O . GLN A 1 85 ? -19.304 13.281 -18.425 1.00 61.25 85 GLN A O 1
ATOM 677 N N . GLN A 1 86 ? -17.248 13.536 -17.546 1.00 60.38 86 GLN A N 1
ATOM 678 C CA . GLN A 1 86 ? -17.446 14.942 -17.187 1.00 60.38 86 GLN A CA 1
ATOM 679 C C . GLN A 1 86 ? -17.735 15.789 -18.428 1.00 60.38 86 GLN A C 1
ATOM 681 O O . GLN A 1 86 ? -18.751 16.481 -18.461 1.00 60.38 86 GLN A O 1
ATOM 686 N N . LYS A 1 87 ? -16.924 15.673 -19.488 1.00 61.72 87 LYS A N 1
ATOM 687 C CA . LYS A 1 87 ? -17.135 16.415 -20.746 1.00 61.72 87 LYS A CA 1
ATOM 688 C C . LYS A 1 87 ? -18.505 16.148 -21.377 1.00 61.72 87 LYS A C 1
ATOM 690 O O . LYS A 1 87 ? -19.150 17.090 -21.826 1.00 61.72 87 LYS A O 1
ATOM 695 N N . LYS A 1 88 ? -18.980 14.897 -21.371 1.00 62.56 88 LYS A N 1
ATOM 696 C CA . LYS A 1 88 ? -20.316 14.543 -21.889 1.00 62.56 88 LYS A CA 1
ATOM 697 C C . LYS A 1 88 ? -21.453 15.161 -21.074 1.00 62.56 88 LYS A C 1
ATOM 699 O O . LYS A 1 88 ? -22.447 15.567 -21.664 1.00 62.56 88 LYS A O 1
ATOM 704 N N . SER A 1 89 ? -21.299 15.283 -19.754 1.00 64.56 89 SER A N 1
ATOM 705 C CA . SER A 1 89 ? -22.316 15.921 -18.907 1.00 64.56 89 SER A CA 1
ATOM 706 C C . SER A 1 89 ? -22.490 17.413 -19.230 1.00 64.56 89 SER A C 1
ATOM 708 O O . SER A 1 89 ? -23.622 17.868 -19.364 1.00 64.56 89 SER A O 1
ATOM 710 N N . TYR A 1 90 ? -21.389 18.136 -19.478 1.00 60.28 90 TYR A N 1
ATOM 711 C CA . TYR A 1 90 ? -21.406 19.555 -19.862 1.00 60.28 90 TYR A CA 1
ATOM 712 C C . TYR A 1 90 ? -21.980 19.815 -21.262 1.00 60.28 90 TYR A C 1
ATOM 714 O O . TYR A 1 90 ? -22.501 20.894 -21.511 1.00 60.28 90 TYR A O 1
ATOM 722 N N . LEU A 1 91 ? -21.892 18.842 -22.173 1.00 60.44 91 LEU A N 1
ATOM 723 C CA . LEU A 1 91 ? -22.439 18.947 -23.532 1.00 60.44 91 LEU A CA 1
ATOM 724 C C . LEU A 1 91 ? -23.934 18.592 -23.615 1.00 60.44 91 LEU A C 1
ATOM 726 O O . LEU A 1 91 ? -24.537 18.804 -24.659 1.00 60.44 91 LEU A O 1
ATOM 730 N N . SER A 1 92 ? -24.528 18.039 -22.551 1.00 58.53 92 SER A N 1
ATOM 731 C CA . SER A 1 92 ? -25.940 17.609 -22.525 1.00 58.53 92 SER A CA 1
ATOM 732 C C . SER A 1 92 ? -26.909 18.626 -21.905 1.00 58.53 92 SER A C 1
ATOM 734 O O . SER A 1 92 ? -28.115 18.398 -21.908 1.00 58.53 92 SER A O 1
ATOM 736 N N . THR A 1 93 ? -26.392 19.729 -21.357 1.00 57.31 93 THR A N 1
ATOM 7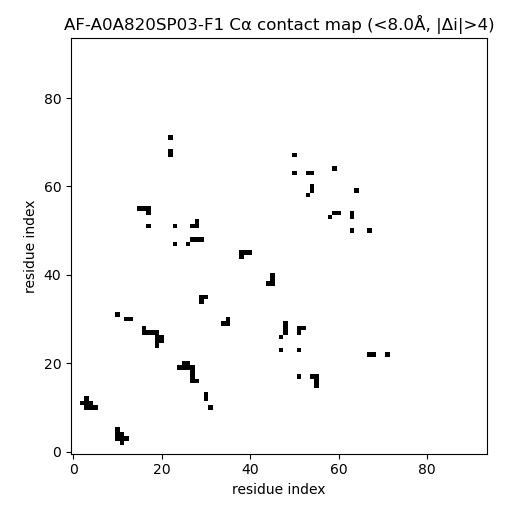37 C CA . THR A 1 93 ? -27.152 20.776 -20.648 1.00 57.31 93 THR A CA 1
ATOM 738 C C . THR A 1 93 ? -27.228 22.116 -21.394 1.00 57.31 93 THR A C 1
ATOM 740 O O . THR A 1 93 ? -27.678 23.100 -20.806 1.00 57.31 93 THR A O 1
ATOM 743 N N . GLY A 1 94 ? -26.818 22.167 -22.665 1.00 48.88 94 GLY A N 1
ATOM 744 C CA . GLY A 1 94 ? -26.991 23.317 -23.565 1.00 48.88 94 GLY A CA 1
ATOM 745 C C . GLY A 1 94 ? -27.852 22.952 -24.762 1.00 48.88 94 GLY A C 1
ATOM 746 O O . GLY A 1 94 ? -28.590 23.845 -25.227 1.00 48.88 94 GLY A O 1
#

Mean predicted aligned error: 9.28 Å

Radius of gyration: 17.86 Å; Cα contacts (8 Å, |Δi|>4): 52; chains: 1; bounding box: 40×34×47 Å

Organism: NCBI:txid392032

Solvent-accessible surface area (backbone atoms only — not comparable to full-atom values): 5735 Å² total; per-residue (Å²): 125,65,79,43,66,69,38,84,92,64,58,61,70,75,93,65,71,69,72,60,38,76,89,55,74,55,48,65,68,65,74,50,68,67,54,48,61,73,32,69,84,39,72,64,55,46,50,50,42,52,50,47,53,45,33,62,75,72,45,90,39,73,69,55,52,59,48,48,54,54,49,52,51,50,53,53,52,58,50,51,54,52,53,54,51,53,54,53,56,67,69,72,78,119

Nearest PDB structures (foldseek):
  6lf0-assembly2_B  TM=6.826E-01  e=4.846E-03  Homo sapiens
  6ley-assembly1_A  TM=6.929E-01  e=5.171E-03  Homo sapiens
  6le6-assembly1_A  TM=7.068E-01  e=7.637E-03  Homo sapiens
  6lbg-assembly2_A  TM=6.881E-01  e=7.637E-03  Homo sapiens
  7jya-assembly3_C  TM=6.621E-01  e=8.150E-03  Homo sapiens

Foldseek 3Di:
DCPQVVDVVDGDFDPDWDQQDVLLVRDTADGDVVSVVVCVPPPLNVVSNVLRVCCSVPNDDPVSVVVSVVSVVVVVVVVVVVVVVVVVVVVVPD